Protein AF-A0A2H9LEF6-F1 (afdb_monomer_lite)

Sequence (147 aa):
MFQTKRSLQDKRKNRNNNKQAYLYLNLINMEIGETIHFNSRNEFREWLKKNHNKKKELWLLFYKKHLGKGILYTDAVEEALCYGWIDGILKSFGKEKHIVRFSPRRQKSIWSPHNIVRVKKMIKKKKMTKKGLVKVPKNLLGNINQK

Structure (mmCIF, N/CA/C/O backbone):
data_AF-A0A2H9LEF6-F1
#
_entry.id   AF-A0A2H9LEF6-F1
#
loop_
_atom_site.group_PDB
_atom_site.id
_atom_site.type_symbol
_atom_site.label_atom_id
_atom_site.label_alt_id
_atom_site.label_comp_id
_atom_site.label_asym_id
_atom_site.label_entity_id
_atom_site.label_seq_id
_atom_site.pdbx_PDB_ins_code
_atom_site.Cartn_x
_atom_site.Cartn_y
_atom_site.Cartn_z
_atom_site.occupancy
_atom_site.B_iso_or_equiv
_atom_site.auth_seq_id
_atom_site.auth_comp_id
_atom_site.auth_asym_id
_atom_site.auth_atom_id
_atom_site.pdbx_PDB_model_num
ATOM 1 N N . MET A 1 1 ? 26.078 8.722 -59.150 1.00 37.22 1 MET A N 1
ATOM 2 C CA . MET A 1 1 ? 26.476 9.557 -57.993 1.00 37.22 1 MET A CA 1
ATOM 3 C C . MET A 1 1 ? 25.828 8.971 -56.737 1.00 37.22 1 MET A C 1
ATOM 5 O O . MET A 1 1 ? 24.666 9.233 -56.463 1.00 37.22 1 MET A O 1
ATOM 9 N N . PHE A 1 2 ? 26.519 8.055 -56.050 1.00 37.47 2 PHE A N 1
ATOM 10 C CA . PHE A 1 2 ? 25.958 7.292 -54.928 1.00 37.47 2 PHE A CA 1
ATOM 11 C C . PHE A 1 2 ? 26.056 8.097 -53.625 1.00 37.47 2 PHE A C 1
ATOM 13 O O . PHE A 1 2 ? 27.137 8.215 -53.055 1.00 37.47 2 PHE A O 1
ATOM 20 N N . GLN A 1 3 ? 24.937 8.634 -53.127 1.00 39.47 3 GLN A N 1
ATOM 21 C CA . GLN A 1 3 ? 24.873 9.116 -51.745 1.00 39.47 3 GLN A CA 1
ATOM 22 C C . GLN A 1 3 ? 24.726 7.915 -50.798 1.00 39.47 3 GLN A C 1
ATOM 24 O O . GLN A 1 3 ? 23.828 7.081 -50.919 1.00 39.47 3 GLN A O 1
ATOM 29 N N . THR A 1 4 ? 25.680 7.795 -49.883 1.00 42.59 4 THR A N 1
ATOM 30 C CA . THR A 1 4 ? 25.931 6.648 -49.010 1.00 42.59 4 THR A CA 1
ATOM 31 C C . THR A 1 4 ? 24.878 6.499 -47.905 1.00 42.59 4 THR A C 1
ATOM 33 O O . THR A 1 4 ? 24.574 7.434 -47.165 1.00 42.59 4 THR A O 1
ATOM 36 N N . LYS A 1 5 ? 24.401 5.260 -47.700 1.00 45.97 5 LYS A N 1
ATOM 37 C CA . LYS A 1 5 ? 23.536 4.791 -46.590 1.00 45.97 5 LYS A CA 1
ATOM 38 C C . LYS A 1 5 ? 24.179 4.902 -45.183 1.00 45.97 5 LYS A C 1
ATOM 40 O O . LYS A 1 5 ? 23.803 4.166 -44.274 1.00 45.97 5 LYS A O 1
ATOM 45 N N . ARG A 1 6 ? 25.144 5.806 -44.969 1.00 43.78 6 ARG A N 1
ATOM 46 C CA . ARG A 1 6 ? 25.894 5.965 -43.706 1.00 43.78 6 ARG A CA 1
ATOM 47 C C . ARG A 1 6 ? 25.255 6.955 -42.716 1.00 43.78 6 ARG A C 1
ATOM 49 O O . ARG A 1 6 ? 25.590 6.925 -41.543 1.00 43.78 6 ARG A O 1
ATOM 56 N N . SER A 1 7 ? 24.275 7.769 -43.124 1.00 49.25 7 SER A N 1
ATOM 57 C CA . SER A 1 7 ? 23.766 8.892 -42.302 1.00 49.25 7 SER A CA 1
ATOM 58 C C . SER A 1 7 ? 22.575 8.585 -41.370 1.00 49.25 7 SER A C 1
ATOM 60 O O . SER A 1 7 ? 22.147 9.454 -40.605 1.00 49.25 7 SER A O 1
ATOM 62 N N . LEU A 1 8 ? 22.022 7.363 -41.391 1.00 39.38 8 LEU A N 1
ATOM 63 C CA . LEU A 1 8 ? 20.869 6.975 -40.554 1.00 39.38 8 LEU A CA 1
ATOM 64 C C . LEU A 1 8 ? 21.257 6.285 -39.235 1.00 39.38 8 LEU A C 1
ATOM 66 O O . LEU A 1 8 ? 20.481 6.333 -38.277 1.00 39.38 8 LEU A O 1
ATOM 70 N N . GLN A 1 9 ? 22.438 5.665 -39.152 1.00 41.22 9 GLN A N 1
ATOM 71 C CA . GLN A 1 9 ? 22.921 5.030 -37.917 1.00 41.22 9 GLN A CA 1
ATOM 72 C C . GLN A 1 9 ? 23.454 6.070 -36.913 1.00 41.22 9 GLN A C 1
ATOM 74 O O . GLN A 1 9 ? 23.134 5.980 -35.724 1.00 41.22 9 GLN A O 1
ATOM 79 N N . ASP A 1 10 ? 24.115 7.131 -37.385 1.00 39.75 10 ASP A N 1
ATOM 80 C CA . ASP A 1 10 ? 24.635 8.209 -36.526 1.00 39.75 10 ASP A CA 1
ATOM 81 C C . ASP A 1 10 ? 23.529 9.090 -35.922 1.00 39.75 10 ASP A C 1
ATOM 83 O O . ASP A 1 10 ? 23.568 9.440 -34.739 1.00 39.75 10 ASP A O 1
ATOM 87 N N . LYS A 1 11 ? 22.446 9.350 -36.669 1.00 34.78 11 LYS A N 1
ATOM 88 C CA . LYS A 1 11 ? 21.262 10.068 -36.151 1.00 34.78 11 LYS A CA 1
ATOM 89 C C . LYS A 1 11 ? 20.488 9.271 -35.086 1.00 34.78 11 LYS A C 1
ATOM 91 O O . LYS A 1 11 ? 19.811 9.866 -34.244 1.00 34.78 11 LYS A O 1
ATOM 96 N N . ARG A 1 12 ? 20.574 7.932 -35.093 1.00 38.00 12 ARG A N 1
ATOM 97 C CA . ARG A 1 12 ? 19.935 7.054 -34.089 1.00 38.00 12 ARG A CA 1
ATOM 98 C C . ARG A 1 12 ? 20.720 7.003 -32.775 1.00 38.00 12 ARG A C 1
ATOM 100 O O . ARG A 1 12 ? 20.091 7.027 -31.719 1.00 38.00 12 ARG A O 1
ATOM 107 N N . LYS A 1 13 ? 22.059 7.005 -32.825 1.00 34.59 13 LYS A N 1
ATOM 108 C CA . LYS A 1 13 ? 22.913 7.091 -31.623 1.00 34.59 13 LYS A CA 1
ATOM 109 C C . LYS A 1 13 ? 22.742 8.430 -30.895 1.00 34.59 13 LYS A C 1
ATOM 111 O O . LYS A 1 13 ? 22.543 8.437 -29.683 1.00 34.59 13 LYS A O 1
ATOM 116 N N . ASN A 1 14 ? 22.682 9.542 -31.631 1.00 36.56 14 ASN A N 1
ATOM 117 C CA . ASN A 1 14 ? 22.580 10.877 -31.028 1.00 36.56 14 ASN A CA 1
ATOM 118 C C . ASN A 1 14 ? 21.204 11.153 -30.365 1.00 36.56 14 ASN A C 1
ATOM 120 O O . ASN A 1 14 ? 21.112 11.789 -29.316 1.00 36.56 14 ASN A O 1
ATOM 124 N N . ARG A 1 15 ? 20.110 10.580 -30.901 1.00 36.12 15 ARG A N 1
ATOM 125 C CA . ARG A 1 15 ? 18.765 10.645 -30.280 1.00 36.12 15 ARG A CA 1
ATOM 126 C C . ARG A 1 15 ? 18.650 9.867 -28.964 1.00 36.12 15 ARG A C 1
ATOM 128 O O . ARG A 1 15 ? 17.830 10.236 -28.122 1.00 36.12 15 ARG A O 1
ATOM 135 N N . ASN A 1 16 ? 19.420 8.793 -28.788 1.00 44.88 16 ASN A N 1
A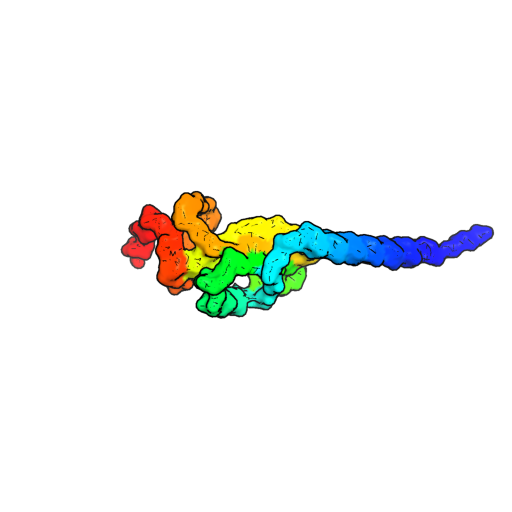TOM 136 C CA . ASN A 1 16 ? 19.393 8.002 -27.555 1.00 44.88 16 ASN A CA 1
ATOM 137 C C . ASN A 1 16 ? 20.140 8.703 -26.414 1.00 44.88 16 ASN A C 1
ATOM 139 O O . ASN A 1 16 ? 19.617 8.730 -25.301 1.00 44.88 16 ASN A O 1
ATOM 143 N N . ASN A 1 17 ? 21.264 9.366 -26.707 1.00 43.94 17 ASN A N 1
ATOM 144 C CA . ASN A 1 17 ? 22.022 10.136 -25.716 1.00 43.94 17 ASN A CA 1
ATOM 145 C C . ASN A 1 17 ? 21.203 11.307 -25.151 1.00 43.94 17 ASN A C 1
ATOM 147 O O . ASN A 1 17 ? 21.113 11.463 -23.935 1.00 43.94 17 ASN A O 1
ATOM 151 N N . ASN A 1 18 ? 20.483 12.043 -26.007 1.00 49.03 18 ASN A N 1
ATOM 152 C CA . ASN A 1 18 ? 19.617 13.140 -25.555 1.00 49.03 18 ASN A CA 1
ATOM 153 C C . ASN A 1 18 ? 18.400 12.657 -24.756 1.00 49.03 18 ASN A C 1
ATOM 155 O O . ASN A 1 18 ? 17.978 13.331 -23.822 1.00 49.03 18 ASN A O 1
ATOM 159 N N . LYS A 1 19 ? 17.846 11.474 -25.063 1.00 53.34 19 LYS A N 1
ATOM 160 C CA . LYS A 1 19 ? 16.760 10.874 -24.264 1.00 53.34 19 LYS A CA 1
ATOM 161 C C . LYS A 1 19 ? 17.233 10.425 -22.889 1.00 53.34 19 LYS A C 1
ATOM 163 O O . LYS A 1 19 ? 16.472 10.540 -21.935 1.00 53.34 19 LYS A O 1
ATOM 168 N N . GLN A 1 20 ? 18.449 9.897 -22.800 1.00 50.66 20 GLN A N 1
ATOM 169 C CA . GLN A 1 20 ? 19.032 9.435 -21.546 1.00 50.66 20 GLN A CA 1
ATOM 170 C C . GLN A 1 20 ? 19.416 10.616 -20.651 1.00 50.66 20 GLN A C 1
ATOM 172 O O . GLN A 1 20 ? 19.099 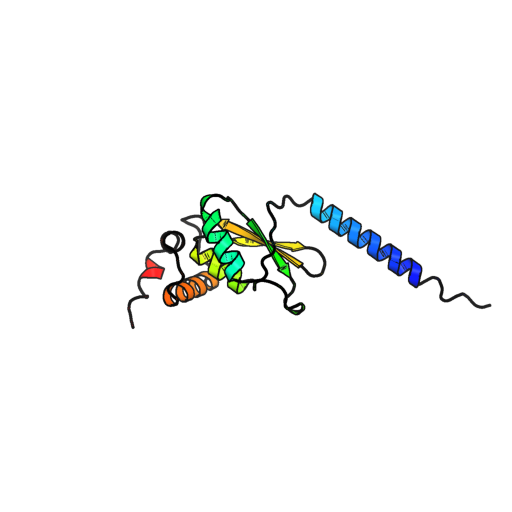10.588 -19.466 1.00 50.66 20 GLN A O 1
ATOM 177 N N . ALA A 1 21 ? 19.955 11.690 -21.235 1.00 46.09 21 ALA A N 1
ATOM 178 C CA . ALA A 1 21 ? 20.194 12.960 -20.554 1.00 46.09 21 ALA A CA 1
ATOM 179 C C . ALA A 1 21 ? 18.889 13.630 -20.084 1.00 46.09 21 ALA A C 1
ATOM 181 O O . ALA A 1 21 ? 18.811 14.048 -18.937 1.00 46.09 21 ALA A O 1
ATOM 182 N N . TYR A 1 22 ? 17.826 13.651 -20.903 1.00 51.25 22 TYR A N 1
ATOM 183 C CA . TYR A 1 22 ? 16.502 14.137 -20.472 1.00 51.25 22 TYR A CA 1
ATOM 184 C C . TYR A 1 22 ? 15.875 13.267 -19.378 1.00 51.25 22 TYR A C 1
ATOM 186 O O . TYR A 1 22 ? 15.201 13.783 -18.489 1.00 51.25 22 TYR A O 1
ATOM 194 N N . LEU A 1 23 ? 16.074 11.945 -19.432 1.00 57.12 23 LEU A N 1
ATOM 195 C CA . LEU A 1 23 ? 15.675 11.048 -18.348 1.00 57.12 23 LEU A CA 1
ATOM 196 C C . LEU A 1 23 ? 16.409 11.435 -17.067 1.00 57.12 23 LEU A C 1
ATOM 198 O O . LEU A 1 23 ? 15.763 11.612 -16.049 1.00 57.12 23 LEU A O 1
ATOM 202 N N . TYR A 1 24 ? 17.730 11.604 -17.140 1.00 53.91 24 TYR A N 1
ATOM 203 C CA . TYR A 1 24 ? 18.585 11.961 -16.011 1.00 53.91 24 TYR A CA 1
ATOM 204 C C . TYR A 1 24 ? 18.244 13.341 -15.430 1.00 53.91 24 TYR A C 1
ATOM 206 O O . TYR A 1 24 ? 18.063 13.466 -14.228 1.00 53.91 24 TYR A O 1
ATOM 214 N N . LEU A 1 25 ? 18.019 14.354 -16.266 1.00 50.38 25 LEU A N 1
ATOM 215 C CA . LEU A 1 25 ? 17.589 15.692 -15.839 1.00 50.38 25 LEU A CA 1
ATOM 216 C C . LEU A 1 25 ? 16.191 15.686 -15.199 1.00 50.38 25 LEU A C 1
ATOM 218 O O . LEU A 1 25 ? 15.988 16.319 -14.167 1.00 50.38 25 LEU A O 1
ATOM 222 N N . ASN A 1 26 ? 15.245 14.905 -15.732 1.00 55.16 26 ASN A N 1
ATOM 223 C CA . ASN A 1 26 ? 13.953 14.689 -15.071 1.00 55.16 26 ASN A CA 1
ATOM 224 C C . ASN A 1 26 ? 14.093 13.923 -13.744 1.00 55.16 26 ASN A C 1
ATOM 226 O O . ASN A 1 26 ? 13.292 14.139 -12.841 1.00 55.16 26 ASN A O 1
ATOM 230 N N . LEU A 1 27 ? 15.086 13.037 -13.610 1.00 55.22 27 LEU A N 1
ATOM 231 C CA . LEU A 1 27 ? 15.380 12.341 -12.353 1.00 55.22 27 LEU A CA 1
ATOM 232 C C . LEU A 1 27 ? 15.910 13.298 -11.278 1.00 55.22 27 LEU A C 1
ATOM 234 O O . LEU A 1 27 ? 15.560 13.121 -10.117 1.00 55.22 27 LEU A O 1
ATOM 238 N N . ILE A 1 28 ? 16.693 14.313 -11.659 1.00 54.03 28 ILE A N 1
ATOM 239 C CA . ILE A 1 28 ? 17.245 15.318 -10.735 1.00 54.03 28 ILE A CA 1
ATOM 240 C C . ILE A 1 28 ? 16.174 16.347 -10.318 1.00 54.03 28 ILE A C 1
ATOM 242 O O . ILE A 1 28 ? 16.156 16.779 -9.172 1.00 54.03 28 ILE A O 1
ATOM 246 N N . ASN A 1 29 ? 15.237 16.693 -11.211 1.00 52.12 29 ASN A N 1
ATOM 247 C CA . ASN A 1 29 ? 14.184 17.688 -10.944 1.00 52.12 29 ASN A CA 1
ATOM 248 C C . ASN A 1 29 ? 12.960 17.157 -10.183 1.00 52.12 29 ASN A C 1
ATOM 250 O O . ASN A 1 29 ? 12.045 17.921 -9.870 1.00 52.12 29 ASN A O 1
ATOM 254 N N . MET A 1 30 ? 12.886 15.858 -9.902 1.00 57.81 30 MET A N 1
ATOM 255 C CA . MET A 1 30 ? 11.816 15.319 -9.077 1.00 57.81 30 MET A CA 1
ATOM 256 C C . MET A 1 30 ? 12.345 15.107 -7.660 1.00 57.81 30 MET A C 1
ATOM 258 O O . MET A 1 30 ? 13.148 14.208 -7.440 1.00 57.81 30 MET A O 1
ATOM 262 N N . GLU A 1 31 ? 11.825 15.863 -6.689 1.00 64.69 31 GLU A N 1
ATOM 263 C CA . GLU A 1 31 ? 11.950 15.522 -5.267 1.00 64.69 31 GLU A CA 1
ATOM 264 C C . GLU A 1 31 ? 11.233 14.184 -5.022 1.00 64.69 31 GLU A C 1
ATOM 266 O O . GLU A 1 31 ? 10.028 14.108 -4.760 1.00 64.69 31 GLU A O 1
ATOM 271 N N . ILE A 1 32 ? 11.949 13.091 -5.255 1.00 71.81 32 ILE A N 1
ATOM 272 C CA . ILE A 1 32 ? 11.515 11.724 -5.003 1.00 71.81 32 ILE A CA 1
ATOM 273 C C . ILE A 1 32 ? 12.338 11.267 -3.812 1.00 71.81 32 ILE A C 1
ATOM 275 O O . ILE A 1 32 ? 13.566 11.301 -3.850 1.00 71.81 32 ILE A O 1
ATOM 279 N N . GLY A 1 33 ? 11.652 10.864 -2.744 1.00 73.06 33 GLY A N 1
ATOM 280 C CA . GLY A 1 33 ? 12.296 10.261 -1.586 1.00 73.06 33 GLY A CA 1
ATOM 281 C C . GLY A 1 33 ? 12.899 8.888 -1.905 1.00 73.06 33 GLY A C 1
ATOM 282 O O . GLY A 1 33 ? 13.094 8.495 -3.055 1.00 73.06 33 GLY A O 1
ATOM 283 N N . GLU A 1 34 ? 13.157 8.108 -0.859 1.00 86.38 34 GLU A N 1
ATOM 284 C CA . GLU A 1 34 ? 13.660 6.736 -0.978 1.00 86.38 34 GLU A CA 1
ATOM 285 C C . GLU A 1 34 ? 12.833 5.923 -1.995 1.00 86.38 34 GLU A C 1
ATOM 287 O O . GLU A 1 34 ? 11.621 5.750 -1.828 1.00 86.38 34 GLU A O 1
ATOM 292 N N . THR A 1 35 ? 13.491 5.455 -3.063 1.00 91.06 35 THR A N 1
ATOM 293 C CA . THR A 1 35 ? 12.870 4.678 -4.144 1.00 91.06 35 THR A CA 1
ATOM 294 C C . THR A 1 35 ? 13.379 3.248 -4.118 1.00 91.06 35 THR A C 1
ATOM 296 O O . THR A 1 35 ? 14.580 3.018 -4.237 1.00 91.06 35 THR A O 1
ATOM 299 N N . ILE A 1 36 ? 12.472 2.279 -3.997 1.00 92.62 36 ILE A N 1
ATOM 300 C CA . ILE A 1 36 ? 12.814 0.856 -3.899 1.00 92.62 36 ILE A CA 1
ATOM 301 C C . ILE A 1 36 ? 12.022 0.053 -4.929 1.00 92.62 36 ILE A C 1
ATOM 303 O O . ILE A 1 36 ? 10.840 0.297 -5.179 1.00 92.62 36 ILE A O 1
ATOM 307 N N . HIS A 1 37 ? 12.682 -0.937 -5.518 1.00 93.25 37 HIS A N 1
ATOM 308 C CA . HIS A 1 37 ? 12.040 -1.977 -6.306 1.00 93.25 37 HIS A CA 1
ATOM 309 C C . HIS A 1 37 ? 11.895 -3.253 -5.469 1.00 93.25 37 HIS A C 1
ATOM 311 O O . HIS A 1 37 ? 12.848 -3.656 -4.808 1.00 93.25 37 HIS A O 1
ATOM 317 N N . PHE A 1 38 ? 10.731 -3.900 -5.538 1.00 94.56 38 PHE A N 1
ATOM 318 C CA . PHE A 1 38 ? 10.502 -5.216 -4.939 1.00 94.56 38 PHE A CA 1
ATOM 319 C C . PHE A 1 38 ? 10.166 -6.230 -6.026 1.00 94.56 38 PHE A C 1
ATOM 321 O O . PHE A 1 38 ? 9.328 -5.966 -6.896 1.00 94.56 38 PHE A O 1
ATOM 328 N N . ASN A 1 39 ? 10.770 -7.411 -5.933 1.00 93.31 39 ASN A N 1
ATOM 329 C CA . ASN A 1 39 ? 10.536 -8.506 -6.865 1.00 93.31 39 ASN A CA 1
ATOM 330 C C . ASN A 1 39 ? 9.226 -9.239 -6.566 1.00 93.31 39 ASN A C 1
ATOM 332 O O . ASN A 1 39 ? 8.650 -9.853 -7.460 1.00 93.31 39 ASN A O 1
ATOM 336 N N . SER A 1 40 ? 8.731 -9.172 -5.324 1.00 95.25 40 SER A N 1
ATOM 337 C CA . SER A 1 40 ? 7.543 -9.916 -4.907 1.00 95.25 40 SER A CA 1
ATOM 338 C C . SER A 1 40 ? 6.675 -9.185 -3.881 1.00 95.25 40 SER A C 1
ATOM 340 O O . SER A 1 40 ? 7.105 -8.261 -3.187 1.00 95.25 40 SER A O 1
ATOM 342 N N . ARG A 1 41 ? 5.431 -9.665 -3.741 1.00 97.06 41 ARG A N 1
ATOM 343 C CA . ARG A 1 41 ? 4.505 -9.255 -2.675 1.00 97.06 41 ARG A CA 1
ATOM 344 C C . ARG A 1 41 ? 5.111 -9.447 -1.279 1.00 97.06 41 ARG A C 1
ATOM 346 O O . ARG A 1 41 ? 4.925 -8.594 -0.415 1.00 97.06 41 ARG A O 1
ATOM 353 N N . ASN A 1 42 ? 5.822 -10.554 -1.059 1.00 97.62 42 ASN A N 1
ATOM 354 C CA . ASN A 1 42 ? 6.372 -10.900 0.252 1.00 97.62 42 ASN A CA 1
ATOM 355 C C . ASN A 1 42 ? 7.516 -9.966 0.653 1.00 97.62 42 ASN A C 1
ATOM 357 O O . ASN A 1 42 ? 7.545 -9.511 1.793 1.00 97.62 42 ASN A O 1
ATOM 361 N N . GLU A 1 43 ? 8.403 -9.618 -0.281 1.00 98.12 43 GLU A N 1
ATOM 362 C CA . GLU A 1 43 ? 9.483 -8.658 -0.015 1.00 98.12 43 GLU A CA 1
ATOM 363 C C . GLU A 1 43 ? 8.930 -7.299 0.427 1.00 98.12 43 GLU A C 1
ATOM 365 O O . GLU A 1 43 ? 9.376 -6.737 1.430 1.00 98.12 43 GLU A O 1
ATOM 370 N N . PHE A 1 44 ? 7.902 -6.796 -0.264 1.00 98.31 44 PHE A N 1
ATOM 371 C CA . PHE A 1 44 ? 7.279 -5.536 0.126 1.00 98.31 44 PHE A CA 1
ATOM 372 C C . PHE A 1 44 ? 6.571 -5.633 1.485 1.00 98.31 44 PHE A C 1
ATOM 374 O O . PHE A 1 44 ? 6.665 -4.716 2.305 1.00 98.31 44 PHE A O 1
ATOM 381 N N . ARG A 1 45 ? 5.904 -6.759 1.771 1.00 98.50 45 ARG A N 1
ATOM 382 C CA . ARG A 1 45 ? 5.280 -7.000 3.078 1.00 98.50 45 ARG A CA 1
ATOM 383 C C . ARG A 1 45 ? 6.310 -6.987 4.212 1.00 98.50 45 ARG A C 1
ATOM 385 O O . ARG A 1 45 ? 6.060 -6.366 5.245 1.00 98.50 45 ARG A O 1
ATOM 392 N N . GLU A 1 46 ? 7.468 -7.614 4.024 1.00 98.56 46 GLU A N 1
ATOM 393 C CA . GLU A 1 46 ? 8.550 -7.596 5.016 1.00 98.56 46 GLU A CA 1
ATOM 394 C C . GLU A 1 46 ? 9.146 -6.196 5.194 1.00 98.56 46 GLU A C 1
ATOM 396 O O . GLU A 1 46 ? 9.436 -5.784 6.323 1.00 98.56 46 GLU A O 1
ATOM 401 N N . TRP A 1 47 ? 9.250 -5.413 4.116 1.00 98.38 47 TRP A N 1
ATOM 402 C CA . TRP A 1 47 ? 9.625 -4.006 4.229 1.00 98.38 47 TRP A CA 1
ATOM 403 C C . TRP A 1 47 ? 8.610 -3.222 5.069 1.00 98.38 47 TRP A C 1
ATOM 405 O O . TRP A 1 47 ? 9.004 -2.532 6.012 1.00 98.38 47 TRP A O 1
ATOM 415 N N . LEU A 1 48 ? 7.307 -3.368 4.801 1.00 98.50 48 LEU A N 1
ATOM 416 C CA . LEU A 1 48 ? 6.248 -2.709 5.574 1.00 98.50 48 LEU A CA 1
ATOM 417 C C . LEU A 1 48 ? 6.297 -3.125 7.046 1.00 98.50 48 LEU A C 1
ATOM 419 O O . LEU A 1 48 ? 6.262 -2.271 7.931 1.00 98.50 48 LEU A O 1
ATOM 423 N N . LYS A 1 49 ? 6.464 -4.418 7.334 1.00 98.38 49 LYS A N 1
ATOM 424 C CA . LYS A 1 49 ? 6.603 -4.934 8.703 1.00 98.38 49 LYS A CA 1
ATOM 425 C C . LYS A 1 49 ? 7.686 -4.197 9.490 1.00 98.38 49 LYS A C 1
ATOM 427 O O . LYS A 1 49 ? 7.435 -3.811 10.629 1.00 98.38 49 LYS A O 1
ATOM 432 N N . LYS A 1 50 ? 8.841 -3.942 8.870 1.00 98.19 50 LYS A N 1
ATOM 433 C CA . LYS A 1 50 ? 9.990 -3.273 9.501 1.00 98.19 50 LYS A CA 1
ATOM 434 C C . LYS A 1 50 ? 9.868 -1.744 9.562 1.00 98.19 50 LYS A C 1
ATOM 436 O O . LYS A 1 50 ? 10.436 -1.140 10.474 1.00 98.19 50 LYS A O 1
ATOM 441 N N . ASN A 1 51 ? 9.155 -1.128 8.612 1.00 98.00 51 ASN A N 1
ATOM 442 C CA . ASN A 1 51 ? 9.264 0.312 8.338 1.00 98.00 51 ASN A CA 1
ATOM 443 C C . ASN A 1 51 ? 7.962 1.120 8.445 1.00 98.00 51 ASN A C 1
ATOM 445 O O . ASN A 1 51 ? 8.035 2.347 8.516 1.00 98.00 51 ASN A O 1
ATOM 449 N N . HIS A 1 52 ? 6.783 0.487 8.486 1.00 97.19 52 HIS A N 1
ATOM 450 C CA . HIS A 1 52 ? 5.484 1.179 8.388 1.00 97.19 52 HIS A CA 1
ATOM 451 C C . HIS A 1 52 ? 5.245 2.267 9.454 1.00 97.19 52 HIS A C 1
ATOM 453 O O . HIS A 1 52 ? 4.407 3.145 9.253 1.00 97.19 52 HIS A O 1
ATOM 459 N N . ASN A 1 53 ? 5.932 2.200 10.595 1.00 96.19 53 ASN A N 1
ATOM 460 C CA . ASN A 1 53 ? 5.868 3.178 11.684 1.00 96.19 53 ASN A CA 1
ATOM 461 C C . ASN A 1 53 ? 7.119 4.069 11.796 1.00 96.19 53 ASN A C 1
ATOM 463 O O . ASN A 1 53 ? 7.144 4.949 12.649 1.00 96.19 53 ASN A O 1
ATOM 467 N N . LYS A 1 54 ? 8.147 3.836 10.972 1.00 96.69 54 LYS A N 1
ATOM 468 C CA . LYS A 1 54 ? 9.428 4.566 10.992 1.00 96.69 54 LYS A CA 1
ATOM 469 C C . LYS A 1 54 ? 9.572 5.527 9.815 1.00 96.69 54 LYS A C 1
ATOM 471 O O . LYS A 1 54 ? 10.242 6.547 9.927 1.00 96.69 54 LYS A O 1
ATOM 476 N N . LYS A 1 55 ? 8.966 5.194 8.674 1.00 96.50 55 LYS A N 1
ATOM 477 C CA . LYS A 1 55 ? 9.082 5.952 7.425 1.00 96.50 55 LYS A CA 1
ATOM 478 C C . LYS A 1 55 ? 7.827 6.792 7.189 1.00 96.50 55 LYS A C 1
ATOM 480 O O . LYS A 1 55 ? 6.712 6.347 7.455 1.00 96.50 55 LYS A O 1
ATOM 485 N N . LYS A 1 56 ? 8.017 8.012 6.680 1.00 95.31 56 LYS A N 1
ATOM 486 C CA . LYS A 1 56 ? 6.921 8.934 6.325 1.00 95.31 56 LYS A CA 1
ATOM 487 C C . LYS A 1 56 ? 6.339 8.633 4.944 1.00 95.31 56 LYS A C 1
ATOM 489 O O . LYS A 1 56 ? 5.168 8.902 4.696 1.00 95.31 56 LYS A O 1
ATOM 494 N N . GLU A 1 57 ? 7.147 8.052 4.070 1.00 95.81 57 GLU A N 1
ATOM 495 C CA . GLU A 1 57 ? 6.762 7.611 2.739 1.00 95.81 57 GLU A CA 1
ATOM 496 C C . GLU A 1 57 ? 7.779 6.613 2.188 1.00 95.81 57 GLU A C 1
ATOM 498 O O . GLU A 1 57 ? 8.832 6.386 2.788 1.00 95.81 57 GLU A O 1
ATOM 503 N N . LEU A 1 58 ? 7.435 6.025 1.050 1.00 96.44 58 LEU A N 1
ATOM 504 C CA . LEU A 1 58 ? 8.304 5.222 0.211 1.00 96.44 58 LEU A CA 1
ATOM 505 C C . LEU A 1 58 ? 7.837 5.355 -1.239 1.00 96.44 58 LEU A C 1
ATOM 507 O O . LEU A 1 58 ? 6.638 5.295 -1.506 1.00 96.44 58 LEU A O 1
ATOM 511 N N . TRP A 1 59 ? 8.761 5.472 -2.183 1.00 95.50 59 TRP A N 1
ATOM 512 C CA . TRP A 1 59 ? 8.450 5.389 -3.606 1.00 95.50 59 TRP A CA 1
ATOM 513 C C . TRP A 1 59 ? 8.735 3.973 -4.111 1.00 95.50 59 TRP A C 1
ATOM 515 O O . TRP A 1 59 ? 9.854 3.478 -4.021 1.00 95.50 59 TRP A O 1
ATOM 525 N N . LEU A 1 60 ? 7.715 3.289 -4.628 1.00 95.25 60 LEU A N 1
ATOM 526 C CA . LEU A 1 60 ? 7.875 1.960 -5.222 1.00 95.25 60 LEU A CA 1
ATOM 527 C C . LEU A 1 60 ? 8.074 2.083 -6.721 1.00 95.25 60 LEU A C 1
ATOM 529 O O . LEU A 1 60 ? 7.247 2.693 -7.397 1.00 95.25 60 LEU A O 1
ATOM 533 N N . LEU A 1 61 ? 9.119 1.442 -7.238 1.00 93.88 61 LEU A N 1
ATOM 534 C CA . LEU A 1 61 ? 9.368 1.312 -8.667 1.00 93.88 61 LEU A CA 1
ATOM 535 C C . LEU A 1 61 ? 8.691 0.062 -9.229 1.00 93.88 61 LEU A C 1
ATOM 537 O O . LEU A 1 61 ? 8.991 -1.068 -8.833 1.00 93.88 61 LEU A O 1
ATOM 541 N N . PHE A 1 62 ? 7.842 0.282 -10.226 1.00 92.12 62 PHE A N 1
ATOM 542 C CA . PHE A 1 62 ? 7.127 -0.742 -10.972 1.00 92.12 62 PHE A CA 1
ATOM 543 C C . PHE A 1 62 ? 7.599 -0.779 -12.421 1.00 92.12 62 PHE A C 1
ATOM 545 O O . PHE A 1 62 ? 7.718 0.254 -13.086 1.00 92.12 62 PHE A O 1
ATOM 552 N N . TYR A 1 63 ? 7.794 -1.986 -12.941 1.00 88.88 63 TYR A N 1
ATOM 553 C CA . TYR A 1 63 ? 7.941 -2.204 -14.374 1.00 88.88 63 TYR A CA 1
ATOM 554 C C . TYR A 1 63 ? 6.566 -2.199 -15.051 1.00 88.88 63 TYR A C 1
ATOM 556 O O . TYR A 1 63 ? 5.540 -2.516 -14.443 1.00 88.88 63 TYR A O 1
ATOM 564 N N . LYS A 1 64 ? 6.519 -1.833 -16.335 1.00 81.31 64 LYS A N 1
ATOM 565 C CA . LYS A 1 64 ? 5.312 -2.007 -17.149 1.00 81.31 64 LYS A CA 1
ATOM 566 C C . LYS A 1 64 ? 4.933 -3.490 -17.207 1.00 81.31 64 LYS A C 1
ATOM 568 O O . LYS A 1 64 ? 5.795 -4.352 -17.342 1.00 81.31 64 LYS A O 1
ATOM 573 N N . LYS A 1 65 ? 3.625 -3.770 -17.165 1.00 78.81 65 LYS A N 1
ATOM 574 C CA . LYS A 1 65 ? 3.064 -5.131 -17.051 1.00 78.81 65 LYS A CA 1
ATOM 575 C C . LYS A 1 65 ? 3.628 -6.134 -18.067 1.00 78.81 65 LYS A C 1
ATOM 577 O O . LYS A 1 65 ? 3.885 -7.269 -17.694 1.00 78.81 65 LYS A O 1
ATOM 582 N N . HIS A 1 66 ? 3.858 -5.713 -19.314 1.00 79.38 66 HIS A N 1
ATOM 583 C CA . HIS A 1 66 ? 4.361 -6.588 -20.384 1.00 79.38 66 HIS A CA 1
ATOM 584 C C . HIS A 1 66 ? 5.781 -7.121 -20.139 1.00 79.38 66 HIS A C 1
ATOM 586 O O . HIS A 1 66 ? 6.188 -8.068 -20.797 1.00 79.38 66 HIS A O 1
ATOM 592 N N . LEU A 1 67 ? 6.536 -6.533 -19.206 1.00 80.38 67 LEU A N 1
ATOM 593 C CA . LEU A 1 67 ? 7.878 -7.000 -18.864 1.00 80.38 67 LEU A CA 1
ATOM 594 C C . LEU A 1 67 ? 7.870 -8.150 -17.851 1.00 80.38 67 LEU A C 1
ATOM 596 O O . LEU A 1 67 ? 8.920 -8.745 -17.639 1.00 80.38 67 LEU A O 1
ATOM 600 N N . GLY A 1 68 ? 6.732 -8.440 -17.204 1.00 78.62 68 GLY A N 1
ATOM 601 C CA . GLY A 1 68 ? 6.597 -9.566 -16.270 1.00 78.62 68 GLY A CA 1
ATOM 602 C C . GLY A 1 68 ? 7.502 -9.497 -15.034 1.00 78.62 68 GLY A C 1
ATOM 603 O O . GLY A 1 68 ? 7.786 -10.524 -14.429 1.00 78.62 68 GLY A O 1
ATOM 604 N N . LYS A 1 69 ? 7.988 -8.304 -14.668 1.00 84.38 69 LYS A N 1
ATOM 605 C CA . LYS A 1 69 ? 8.967 -8.100 -13.589 1.00 84.38 69 LYS A CA 1
ATOM 606 C C . LYS A 1 69 ? 8.355 -7.380 -12.394 1.00 84.38 69 LYS A C 1
ATOM 608 O O . LYS A 1 69 ? 7.686 -6.358 -12.559 1.00 84.38 69 LYS A O 1
ATOM 613 N N . GLY A 1 70 ? 8.704 -7.844 -11.197 1.00 90.12 70 GLY A N 1
ATOM 614 C CA . GLY A 1 70 ? 8.413 -7.155 -9.947 1.00 90.12 70 GLY A CA 1
ATOM 615 C C . GLY A 1 70 ? 7.050 -7.441 -9.336 1.00 90.12 70 GLY A C 1
ATOM 616 O O . GLY A 1 70 ? 6.208 -8.150 -9.885 1.00 90.12 70 GLY A O 1
ATOM 617 N N . ILE A 1 71 ? 6.827 -6.813 -8.185 1.00 94.19 71 ILE A N 1
ATOM 618 C CA . ILE A 1 71 ? 5.528 -6.794 -7.520 1.00 94.19 71 ILE A CA 1
ATOM 619 C C . ILE A 1 71 ? 4.449 -6.161 -8.415 1.00 94.19 71 ILE A C 1
ATOM 621 O O . ILE A 1 71 ? 4.640 -5.107 -9.026 1.00 94.19 71 ILE A O 1
ATOM 625 N N . LEU A 1 72 ? 3.266 -6.779 -8.449 1.00 94.25 72 LEU A N 1
ATOM 626 C CA . LEU A 1 72 ? 2.094 -6.191 -9.092 1.00 94.25 72 LEU A CA 1
ATOM 627 C C . LEU A 1 72 ? 1.597 -4.981 -8.295 1.00 94.25 72 LEU A C 1
ATOM 629 O O . LEU A 1 72 ? 1.467 -5.041 -7.074 1.00 94.25 72 LEU A O 1
ATOM 633 N N . TYR A 1 73 ? 1.208 -3.908 -8.983 1.00 94.69 73 TYR A N 1
ATOM 634 C CA . TYR A 1 73 ? 0.635 -2.722 -8.332 1.00 94.69 73 TYR A CA 1
ATOM 635 C C . TYR A 1 73 ? -0.550 -3.067 -7.412 1.00 94.69 73 TYR A C 1
ATOM 637 O O . TYR A 1 73 ? -0.636 -2.573 -6.292 1.00 94.69 73 TYR A O 1
ATOM 645 N N . THR A 1 74 ? -1.430 -3.980 -7.833 1.00 95.75 74 THR A N 1
ATOM 646 C CA . THR A 1 74 ? -2.555 -4.447 -7.007 1.00 95.75 74 THR A CA 1
ATOM 647 C C . THR A 1 74 ? -2.098 -5.105 -5.711 1.00 95.75 74 THR A C 1
ATOM 649 O O . THR A 1 74 ? -2.709 -4.883 -4.668 1.00 95.75 74 THR A O 1
ATOM 652 N N . ASP A 1 75 ? -1.019 -5.882 -5.769 1.00 97.12 75 ASP A N 1
ATOM 653 C CA . ASP A 1 75 ? -0.454 -6.566 -4.612 1.00 97.12 75 ASP A CA 1
ATOM 654 C C . ASP A 1 75 ? 0.185 -5.561 -3.658 1.00 97.12 75 ASP A C 1
ATOM 656 O O . ASP A 1 75 ? -0.018 -5.661 -2.451 1.00 97.12 75 ASP A O 1
ATOM 660 N N . ALA A 1 76 ? 0.875 -4.555 -4.200 1.00 98.00 76 ALA A N 1
ATOM 661 C CA . ALA A 1 76 ? 1.431 -3.462 -3.415 1.00 98.00 76 ALA A CA 1
ATOM 662 C C . ALA A 1 76 ? 0.335 -2.675 -2.679 1.00 98.00 76 ALA A C 1
ATOM 664 O O . ALA A 1 76 ? 0.431 -2.468 -1.473 1.00 98.00 76 ALA A O 1
ATOM 665 N N . VAL A 1 77 ? -0.751 -2.289 -3.356 1.00 98.25 77 VAL A N 1
ATOM 666 C CA . VAL A 1 77 ? -1.858 -1.566 -2.703 1.00 98.25 77 VAL A CA 1
ATOM 667 C C . VAL A 1 77 ? -2.513 -2.414 -1.610 1.00 98.25 77 VAL A C 1
ATOM 669 O O . VAL A 1 77 ? -2.772 -1.916 -0.518 1.00 98.25 77 VAL A O 1
ATOM 672 N N . GLU A 1 78 ? -2.758 -3.701 -1.860 1.00 98.56 78 GLU A N 1
ATOM 673 C CA . GLU A 1 78 ? -3.336 -4.602 -0.857 1.00 98.56 78 GLU A CA 1
ATOM 674 C C . GLU A 1 78 ? -2.453 -4.750 0.390 1.00 98.56 78 GLU A C 1
ATOM 676 O O . GLU A 1 78 ? -2.951 -4.635 1.514 1.00 98.56 78 GLU A O 1
ATOM 681 N N . GLU A 1 79 ? -1.149 -4.974 0.212 1.00 98.62 79 GLU A N 1
ATOM 682 C CA . GLU A 1 79 ? -0.217 -5.090 1.336 1.00 98.62 79 GLU A CA 1
ATOM 683 C C . GLU A 1 79 ? -0.053 -3.746 2.064 1.00 98.62 79 GLU A C 1
ATOM 685 O O . GLU A 1 79 ? -0.075 -3.719 3.293 1.00 98.62 79 GLU A O 1
ATOM 690 N N . ALA A 1 80 ? -0.016 -2.613 1.355 1.00 98.44 80 ALA A N 1
ATOM 691 C CA . ALA A 1 80 ? 0.007 -1.288 1.978 1.00 98.44 80 ALA A CA 1
ATOM 692 C C . ALA A 1 80 ? -1.214 -1.066 2.889 1.00 98.44 80 ALA A C 1
ATOM 694 O O . ALA A 1 80 ? -1.060 -0.685 4.055 1.00 98.44 80 ALA A O 1
ATOM 695 N N . LEU A 1 81 ? -2.421 -1.396 2.413 1.00 98.19 81 LEU A N 1
ATOM 696 C CA . LEU A 1 81 ? -3.645 -1.293 3.214 1.00 98.19 81 LEU A CA 1
ATOM 697 C C . LEU A 1 81 ? -3.576 -2.161 4.480 1.00 98.19 81 LEU A C 1
ATOM 699 O O . LEU A 1 81 ? -4.023 -1.722 5.544 1.00 98.19 81 LEU A O 1
ATOM 703 N N . CYS A 1 82 ? -2.948 -3.343 4.412 1.00 98.44 82 CYS A N 1
ATOM 704 C CA . CYS A 1 82 ? -2.766 -4.219 5.575 1.00 98.44 82 CYS A CA 1
ATOM 705 C C . CYS A 1 82 ? -1.974 -3.561 6.712 1.00 98.44 82 CYS A C 1
ATOM 707 O O . CYS A 1 82 ? -2.187 -3.916 7.873 1.00 98.44 82 CYS A O 1
ATOM 709 N N . TYR A 1 83 ? -1.107 -2.595 6.404 1.00 98.50 83 TYR A N 1
ATOM 710 C CA . TYR A 1 83 ? -0.290 -1.849 7.369 1.00 98.50 83 TYR A CA 1
ATOM 711 C C . TYR A 1 83 ? -0.790 -0.419 7.615 1.00 98.50 83 TYR A C 1
ATOM 713 O O . TYR A 1 83 ? -0.145 0.350 8.326 1.00 98.50 83 TYR A O 1
ATOM 721 N N . GLY A 1 84 ? -1.955 -0.053 7.073 1.00 97.44 84 GLY A N 1
ATOM 722 C CA . GLY A 1 84 ? -2.522 1.287 7.230 1.00 97.44 84 GLY A CA 1
ATOM 723 C C . GLY A 1 84 ? -1.840 2.339 6.354 1.00 97.44 84 GLY A C 1
ATOM 724 O O . GLY A 1 84 ? -1.874 3.525 6.679 1.00 97.44 84 GLY A O 1
ATOM 725 N N . TRP A 1 85 ? -1.210 1.904 5.266 1.00 98.25 85 TRP A N 1
ATOM 726 C CA . TRP A 1 85 ? -0.613 2.736 4.228 1.00 98.25 85 TRP A CA 1
ATOM 727 C C . TRP A 1 85 ? -1.532 2.801 3.003 1.00 98.25 85 TRP A C 1
ATOM 729 O O . TRP A 1 85 ? -2.443 1.988 2.848 1.00 98.25 85 TRP A O 1
ATOM 739 N N . ILE A 1 86 ? -1.316 3.791 2.143 1.00 97.62 86 ILE A N 1
ATOM 740 C CA . ILE A 1 86 ? -2.044 3.979 0.886 1.00 97.62 86 ILE A CA 1
ATOM 741 C C . ILE A 1 86 ? -1.080 4.441 -0.205 1.00 97.62 86 ILE A C 1
ATOM 743 O O . ILE A 1 86 ? -0.064 5.080 0.088 1.00 97.62 86 ILE A O 1
ATOM 747 N N . ASP A 1 87 ? -1.404 4.114 -1.448 1.00 96.81 87 ASP A N 1
ATOM 748 C CA . ASP A 1 87 ? -0.774 4.697 -2.620 1.00 96.81 87 ASP A CA 1
ATOM 749 C C . ASP A 1 87 ? -1.235 6.147 -2.848 1.00 96.81 87 ASP A C 1
ATOM 751 O O . ASP A 1 87 ? -2.233 6.617 -2.297 1.00 96.81 87 ASP A O 1
ATOM 755 N N . GLY A 1 88 ? -0.474 6.885 -3.645 1.00 93.69 88 GLY A N 1
ATOM 756 C CA . GLY A 1 88 ? -0.753 8.276 -3.957 1.00 93.69 88 GLY A CA 1
ATOM 757 C C . GLY A 1 88 ? -0.214 8.649 -5.325 1.00 93.69 88 GLY A C 1
ATOM 758 O O . GLY A 1 88 ? -0.684 8.165 -6.348 1.00 93.69 88 GLY A O 1
ATOM 759 N N . ILE A 1 89 ? 0.761 9.552 -5.341 1.00 92.81 89 ILE A N 1
ATOM 760 C CA . ILE A 1 89 ? 1.263 10.149 -6.577 1.00 92.81 89 ILE A CA 1
ATOM 761 C C . ILE A 1 89 ? 1.940 9.072 -7.429 1.00 92.81 89 ILE A C 1
ATOM 763 O O . ILE A 1 89 ? 2.887 8.430 -6.975 1.00 92.81 89 ILE A O 1
ATOM 767 N N . LEU A 1 90 ? 1.478 8.921 -8.669 1.00 92.62 90 LEU A N 1
ATOM 768 C CA . LEU A 1 90 ? 2.150 8.153 -9.709 1.00 92.62 90 LEU A CA 1
ATOM 769 C C . LEU A 1 90 ? 2.987 9.109 -10.560 1.00 92.62 90 LEU A C 1
ATOM 771 O O . LEU A 1 90 ? 2.484 10.129 -11.026 1.00 92.62 90 LEU A O 1
ATOM 775 N N . LYS A 1 91 ? 4.254 8.765 -10.787 1.00 88.81 91 LYS A N 1
ATOM 776 C CA . LYS A 1 91 ? 5.138 9.473 -11.719 1.00 88.81 91 LYS A CA 1
ATOM 777 C C . LYS A 1 91 ? 5.700 8.493 -12.743 1.00 88.81 91 LYS A C 1
ATOM 779 O O . LYS A 1 91 ? 6.014 7.345 -12.425 1.00 88.81 91 LYS A O 1
ATOM 784 N N . SER A 1 92 ? 5.824 8.942 -13.988 1.00 85.25 92 SER A N 1
ATOM 785 C CA . SER A 1 92 ? 6.506 8.167 -15.026 1.00 85.25 92 SER A CA 1
ATOM 786 C C . SER A 1 92 ? 8.004 8.098 -14.723 1.00 85.25 92 SER A C 1
ATOM 788 O O . SER A 1 92 ? 8.594 9.093 -14.310 1.00 85.25 92 SER A O 1
ATOM 790 N N . PHE A 1 93 ? 8.624 6.938 -14.938 1.00 81.69 93 PHE A N 1
ATOM 791 C CA . PHE A 1 93 ? 10.059 6.740 -14.745 1.00 81.69 93 PHE A CA 1
ATOM 792 C C . PHE A 1 93 ? 10.652 6.140 -16.020 1.00 81.69 93 PHE A C 1
ATOM 794 O O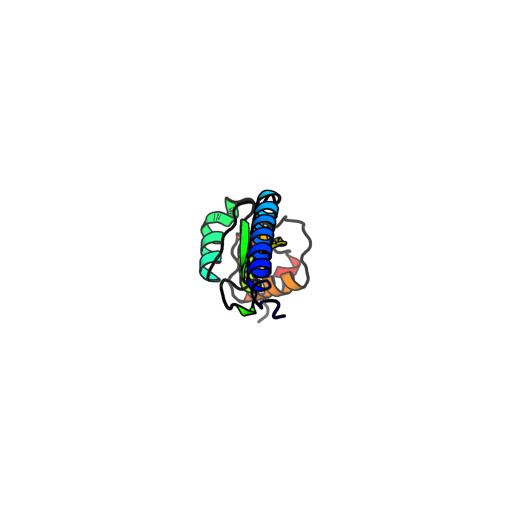 . PHE A 1 93 ? 10.755 4.928 -16.218 1.00 81.69 93 PHE A O 1
ATOM 801 N N . GLY A 1 94 ? 11.007 7.020 -16.949 1.00 78.94 94 GLY A N 1
ATOM 802 C CA . GLY A 1 94 ? 11.463 6.614 -18.270 1.00 78.94 94 GLY A CA 1
ATOM 803 C C . GLY A 1 94 ? 10.388 5.917 -19.105 1.00 78.94 94 GLY A C 1
ATOM 804 O O . GLY A 1 94 ? 9.200 6.199 -18.989 1.00 78.94 94 GLY A O 1
ATOM 805 N N . LYS A 1 95 ? 10.810 5.035 -20.019 1.00 79.75 95 LYS A N 1
ATOM 806 C CA . LYS A 1 95 ? 9.892 4.407 -20.988 1.00 79.75 95 LYS A CA 1
ATOM 807 C C . LYS A 1 95 ? 9.166 3.181 -20.449 1.00 79.75 95 LYS A C 1
ATOM 809 O O . LYS A 1 95 ? 8.076 2.869 -20.921 1.00 79.75 95 LYS A O 1
ATOM 814 N N . GLU A 1 96 ? 9.773 2.472 -19.509 1.00 84.81 96 GLU A N 1
ATOM 815 C CA . GLU A 1 96 ? 9.370 1.115 -19.119 1.00 84.81 96 GLU A CA 1
ATOM 816 C C . GLU A 1 96 ? 8.971 0.992 -17.656 1.00 84.81 96 GLU A C 1
ATOM 818 O O . GLU A 1 96 ? 8.531 -0.073 -17.224 1.00 84.81 96 GLU A O 1
ATOM 823 N N . LYS A 1 97 ? 9.116 2.071 -16.888 1.00 87.25 97 LYS A N 1
ATOM 824 C CA . LYS A 1 97 ? 8.909 2.055 -15.450 1.00 87.25 97 LYS A CA 1
ATOM 825 C C . LYS A 1 97 ? 8.015 3.218 -15.050 1.00 87.25 97 LYS A C 1
ATOM 827 O O . LYS A 1 97 ? 7.880 4.217 -15.755 1.00 87.25 97 LYS A O 1
ATOM 832 N N . HIS A 1 98 ? 7.381 3.061 -13.911 1.00 90.12 98 HIS A N 1
ATOM 833 C CA . HIS A 1 98 ? 6.695 4.129 -13.209 1.00 90.12 98 HIS A CA 1
ATOM 834 C C . HIS A 1 98 ? 6.976 3.951 -11.728 1.00 90.12 98 HIS A C 1
ATOM 836 O O . HIS A 1 98 ? 7.259 2.844 -11.267 1.00 90.12 98 HIS A O 1
ATOM 842 N N . ILE A 1 99 ? 6.921 5.047 -10.994 1.00 93.06 99 ILE A N 1
ATOM 843 C CA . ILE A 1 99 ? 7.050 5.036 -9.547 1.00 93.06 99 ILE A CA 1
ATOM 844 C C . ILE A 1 99 ? 5.734 5.486 -8.932 1.00 93.06 99 ILE A C 1
ATOM 846 O O . ILE A 1 99 ? 5.050 6.357 -9.474 1.00 93.06 99 ILE A O 1
ATOM 850 N N . VAL A 1 100 ? 5.372 4.892 -7.802 1.00 95.56 100 VAL A N 1
ATOM 851 C CA . VAL A 1 100 ? 4.186 5.288 -7.042 1.00 95.56 100 VAL A CA 1
ATOM 852 C C . VAL A 1 100 ? 4.591 5.546 -5.606 1.00 95.56 100 VAL A C 1
ATOM 854 O O . VAL A 1 100 ? 5.265 4.724 -4.986 1.00 95.56 100 VAL A O 1
ATOM 857 N N . ARG A 1 101 ? 4.167 6.688 -5.071 1.00 96.50 101 ARG A N 1
ATOM 858 C CA . ARG A 1 101 ? 4.365 7.033 -3.668 1.00 96.50 101 ARG A CA 1
ATOM 859 C C . ARG A 1 101 ? 3.395 6.247 -2.797 1.00 96.50 101 ARG A C 1
ATOM 861 O O . ARG A 1 101 ? 2.189 6.294 -3.018 1.00 96.50 101 ARG A O 1
ATOM 868 N N . PHE A 1 102 ? 3.916 5.598 -1.770 1.00 97.69 102 PHE A N 1
ATOM 869 C CA . PHE A 1 102 ? 3.170 4.970 -0.691 1.00 97.69 102 PHE A CA 1
ATOM 870 C C . PHE A 1 102 ? 3.445 5.723 0.607 1.00 97.69 102 PHE A C 1
ATOM 872 O O . PHE A 1 102 ? 4.580 6.102 0.888 1.00 97.69 102 PHE A O 1
ATOM 879 N N . SER A 1 103 ? 2.410 5.966 1.407 1.00 97.12 103 SER A N 1
ATOM 880 C CA . SER A 1 103 ? 2.553 6.682 2.682 1.00 97.12 103 SER A CA 1
ATOM 881 C C . SER A 1 103 ? 1.515 6.237 3.714 1.00 97.12 103 SER A C 1
ATOM 883 O O . SER A 1 103 ? 0.477 5.685 3.329 1.00 97.12 103 SER A O 1
ATOM 885 N N . PRO A 1 104 ? 1.748 6.475 5.020 1.00 97.50 104 PRO A N 1
ATOM 886 C CA . PRO A 1 104 ? 0.750 6.229 6.050 1.00 97.50 104 PRO A CA 1
ATOM 887 C C . PRO A 1 104 ? -0.559 6.958 5.747 1.00 97.50 104 PRO A C 1
ATOM 889 O O . PRO A 1 104 ? -0.595 8.160 5.468 1.00 97.50 104 PRO A O 1
ATOM 892 N N . ARG A 1 105 ? -1.673 6.235 5.838 1.00 96.31 105 ARG A N 1
ATOM 893 C CA . ARG A 1 105 ? -2.991 6.792 5.561 1.00 96.31 105 ARG A CA 1
ATOM 894 C C . ARG A 1 105 ? -3.418 7.749 6.679 1.00 96.31 105 ARG A C 1
ATOM 896 O O . ARG A 1 105 ? -3.413 7.402 7.869 1.00 96.31 105 ARG A O 1
ATOM 903 N N . ARG A 1 106 ? -3.874 8.944 6.292 1.00 91.38 106 ARG A N 1
ATOM 904 C CA . ARG A 1 106 ? -4.504 9.905 7.213 1.00 91.38 106 ARG A CA 1
ATOM 905 C C . ARG A 1 106 ? -5.788 9.305 7.799 1.00 91.38 106 ARG A C 1
ATOM 907 O O . ARG A 1 106 ? -6.543 8.638 7.097 1.00 91.38 106 ARG A O 1
ATOM 914 N N . GLN A 1 107 ? -6.043 9.535 9.088 1.00 83.00 107 GLN A N 1
ATOM 915 C CA . GLN A 1 107 ? -7.154 8.884 9.799 1.00 83.00 107 GLN A CA 1
ATOM 916 C C . GLN A 1 107 ? -8.526 9.214 9.189 1.00 83.00 107 GLN A C 1
ATOM 918 O O . GLN A 1 107 ? -9.365 8.331 9.057 1.00 83.00 107 GLN A O 1
ATOM 923 N N . LYS A 1 108 ? -8.730 10.470 8.778 1.00 83.38 108 LYS A N 1
ATOM 924 C CA . LYS A 1 108 ? -10.018 10.993 8.296 1.00 83.38 108 LYS A CA 1
ATOM 925 C C . LYS A 1 108 ? -10.144 11.052 6.768 1.00 83.38 108 LYS A C 1
ATOM 927 O O . LYS A 1 108 ? -11.087 11.650 6.270 1.00 83.38 108 LYS A O 1
ATOM 932 N N . SER A 1 109 ? -9.200 10.494 6.001 1.00 88.12 109 SER A N 1
ATOM 933 C CA . SER A 1 109 ? -9.327 10.544 4.538 1.00 88.12 109 SER A CA 1
ATOM 934 C C . SER A 1 109 ? -10.470 9.653 4.04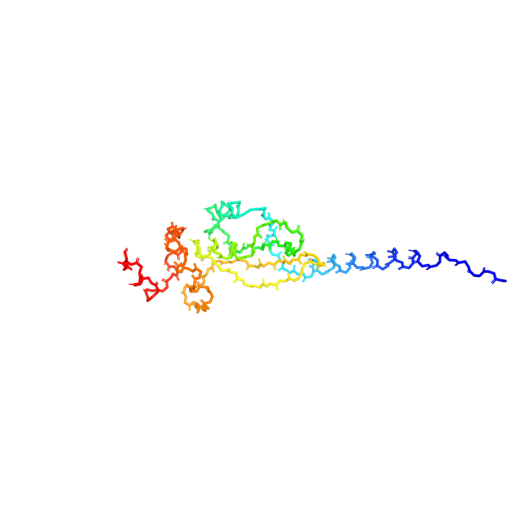4 1.00 88.12 109 SER A C 1
ATOM 936 O O . SER A 1 109 ? -10.833 8.666 4.692 1.00 88.12 109 SER A O 1
ATOM 938 N N . ILE A 1 110 ? -11.017 9.988 2.876 1.00 90.62 110 ILE A N 1
ATOM 939 C CA . ILE A 1 110 ? -12.078 9.227 2.205 1.00 90.62 110 ILE A CA 1
ATOM 940 C C . ILE A 1 110 ? -11.516 7.905 1.662 1.00 90.62 110 ILE A C 1
ATOM 942 O O . ILE A 1 110 ? -10.353 7.813 1.254 1.00 90.62 110 ILE A O 1
ATOM 946 N N . TRP A 1 111 ? -12.323 6.847 1.703 1.00 93.31 111 TRP A N 1
ATOM 947 C CA . TRP A 1 111 ? -12.003 5.563 1.080 1.00 93.31 111 TRP A CA 1
ATOM 948 C C . TRP A 1 111 ? -12.628 5.497 -0.311 1.00 93.31 111 TRP A C 1
ATOM 950 O O . TRP A 1 111 ? -13.840 5.624 -0.448 1.00 93.31 111 TRP A O 1
ATOM 960 N N . SER A 1 112 ? -11.811 5.270 -1.341 1.00 93.75 112 SER A N 1
ATOM 961 C CA . SER A 1 112 ? -12.333 5.011 -2.685 1.00 93.75 112 SER A CA 1
ATOM 962 C C . SER A 1 112 ? -13.051 3.653 -2.734 1.00 93.75 112 SER A C 1
ATOM 964 O O . SER A 1 112 ? -12.644 2.734 -2.010 1.00 93.75 112 SER A O 1
ATOM 966 N N . PRO A 1 113 ? -14.051 3.462 -3.619 1.00 94.56 113 PRO A N 1
ATOM 967 C CA . PRO A 1 113 ? -14.745 2.178 -3.770 1.00 94.56 113 PRO A CA 1
ATOM 968 C C . PRO A 1 113 ? -13.786 0.996 -3.975 1.00 94.56 113 PRO A C 1
ATOM 970 O O . PRO A 1 113 ? -13.909 -0.044 -3.329 1.00 94.56 113 PRO A O 1
ATOM 973 N N . HIS A 1 114 ? -12.745 1.189 -4.789 1.00 95.31 114 HIS A N 1
ATOM 974 C CA . HIS A 1 114 ? -11.710 0.185 -5.034 1.00 95.31 114 HIS A CA 1
ATOM 975 C C . HIS A 1 114 ? -10.949 -0.209 -3.760 1.00 95.31 114 HIS A C 1
ATOM 977 O O . HIS A 1 114 ? -10.715 -1.394 -3.520 1.00 95.31 114 HIS A O 1
ATOM 983 N N . ASN A 1 115 ? -10.581 0.757 -2.913 1.00 95.56 115 ASN A N 1
ATOM 984 C CA . ASN A 1 115 ? -9.877 0.464 -1.664 1.00 95.56 115 ASN A CA 1
ATOM 985 C C . ASN A 1 115 ? -10.799 -0.158 -0.608 1.00 95.56 115 ASN A C 1
ATOM 987 O O . ASN A 1 115 ? -10.328 -0.975 0.181 1.00 95.56 115 ASN A O 1
ATOM 991 N N . ILE A 1 116 ? -12.106 0.133 -0.639 1.00 95.56 116 ILE A N 1
ATOM 992 C CA . ILE A 1 116 ? -13.105 -0.580 0.175 1.00 95.56 116 ILE A CA 1
ATOM 993 C C . ILE A 1 116 ? -13.160 -2.061 -0.222 1.00 95.56 116 ILE A C 1
ATOM 995 O O . ILE A 1 116 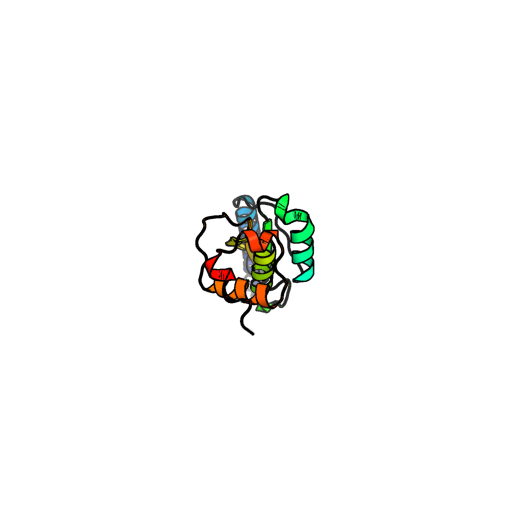? -13.117 -2.937 0.642 1.00 95.56 116 ILE A O 1
ATOM 999 N N . VAL A 1 117 ? -13.204 -2.366 -1.521 1.00 96.12 117 VAL A N 1
ATOM 1000 C CA . VAL A 1 117 ? -13.189 -3.757 -2.006 1.00 96.12 117 VAL A CA 1
ATOM 1001 C C . VAL A 1 117 ? -11.898 -4.466 -1.586 1.00 96.12 117 VAL A C 1
ATOM 1003 O O . VAL A 1 117 ? -11.945 -5.572 -1.042 1.00 96.12 117 VAL A O 1
ATOM 1006 N N . ARG A 1 118 ? -10.739 -3.818 -1.768 1.00 97.06 118 ARG A N 1
ATOM 1007 C CA . ARG A 1 118 ? -9.434 -4.379 -1.378 1.00 97.06 118 ARG A CA 1
ATOM 1008 C C . ARG A 1 118 ? -9.337 -4.636 0.121 1.00 97.06 118 ARG A C 1
ATOM 1010 O O . ARG A 1 118 ? -8.903 -5.717 0.512 1.00 97.06 118 ARG A O 1
ATOM 1017 N N . VAL A 1 119 ? -9.766 -3.695 0.965 1.00 96.06 119 VAL A N 1
ATOM 1018 C CA . VAL A 1 119 ? -9.676 -3.877 2.419 1.00 96.06 119 VAL A CA 1
ATOM 1019 C C . VAL A 1 119 ? -10.606 -4.986 2.896 1.00 96.06 119 VAL A C 1
ATOM 1021 O O . VAL A 1 119 ? -10.163 -5.852 3.642 1.00 96.06 119 VAL A O 1
ATOM 1024 N N . LYS A 1 120 ? -11.842 -5.065 2.380 1.00 95.56 120 LYS A N 1
ATOM 1025 C CA . LYS A 1 120 ? -12.760 -6.179 2.674 1.00 95.56 120 LYS A CA 1
ATOM 1026 C C . LYS A 1 120 ? -12.148 -7.526 2.285 1.00 95.56 120 LYS A C 1
ATOM 1028 O O . LYS A 1 120 ? -12.159 -8.464 3.081 1.00 95.56 120 LYS A O 1
ATOM 1033 N N . LYS A 1 121 ? -11.536 -7.610 1.097 1.00 96.25 121 LYS A N 1
ATOM 1034 C CA . LYS A 1 121 ? -10.804 -8.802 0.640 1.00 96.25 121 LYS A CA 1
ATOM 1035 C C . LYS A 1 121 ? -9.662 -9.164 1.597 1.00 96.25 121 LYS A C 1
ATOM 1037 O O . LYS A 1 121 ? -9.511 -10.335 1.935 1.00 96.25 121 LYS A O 1
ATOM 1042 N N . MET A 1 122 ? -8.862 -8.192 2.040 1.00 97.44 122 MET A N 1
ATOM 1043 C CA . MET A 1 122 ? -7.733 -8.440 2.949 1.00 97.44 122 MET A CA 1
ATOM 1044 C C . MET A 1 122 ? -8.172 -8.830 4.361 1.00 97.44 122 MET A C 1
ATOM 1046 O O . MET A 1 122 ? -7.515 -9.668 4.982 1.00 97.44 122 MET A O 1
ATOM 1050 N N . ILE A 1 123 ? -9.292 -8.291 4.850 1.00 95.50 123 ILE A N 1
ATOM 1051 C CA . ILE A 1 123 ? -9.870 -8.712 6.129 1.00 95.50 123 ILE A CA 1
ATOM 1052 C C . ILE A 1 123 ? -10.378 -10.153 6.029 1.00 95.50 123 ILE A C 1
ATOM 1054 O O . ILE A 1 123 ? -10.007 -10.974 6.863 1.00 95.50 123 ILE A O 1
ATOM 1058 N N . LYS A 1 124 ? -11.128 -10.502 4.972 1.00 95.44 124 LYS A N 1
ATOM 1059 C CA . LYS A 1 124 ? -11.595 -11.882 4.738 1.00 95.44 124 LYS A CA 1
ATOM 1060 C C . LYS A 1 124 ? -10.433 -12.881 4.681 1.00 95.44 124 LYS A C 1
ATOM 1062 O O . LYS A 1 124 ? -10.544 -13.994 5.179 1.00 95.44 124 LYS A O 1
ATOM 1067 N N . LYS A 1 125 ? -9.295 -12.470 4.113 1.00 96.56 125 LYS A N 1
ATOM 1068 C CA . LYS A 1 125 ? -8.059 -13.269 4.066 1.00 96.56 125 LYS A CA 1
ATOM 1069 C C . LYS A 1 125 ? -7.248 -13.263 5.371 1.00 96.56 125 LYS A C 1
ATOM 1071 O O . LYS A 1 125 ? -6.152 -13.810 5.378 1.00 96.56 125 LYS A O 1
ATOM 1076 N N . LYS A 1 126 ? -7.726 -12.612 6.439 1.00 96.44 126 LYS A N 1
ATOM 1077 C CA . LYS A 1 126 ? -7.024 -12.449 7.727 1.00 96.44 126 LYS A CA 1
ATOM 1078 C C . LYS A 1 126 ? -5.599 -11.881 7.584 1.00 96.44 126 LYS A C 1
ATOM 1080 O O . LYS A 1 126 ? -4.720 -12.165 8.388 1.00 96.44 126 LYS A O 1
ATOM 1085 N N . LYS A 1 127 ? -5.361 -11.059 6.553 1.00 97.75 127 LYS A N 1
ATOM 1086 C CA . LYS A 1 127 ? -4.039 -10.469 6.259 1.00 97.75 127 LYS A CA 1
ATOM 1087 C C . LYS A 1 127 ? -3.791 -9.120 6.929 1.00 97.75 127 LYS A C 1
ATOM 1089 O O . LYS A 1 127 ? -2.632 -8.699 7.044 1.00 97.75 127 LYS A O 1
ATOM 1094 N N . MET A 1 128 ? -4.866 -8.437 7.321 1.00 97.75 128 MET A N 1
ATOM 1095 C CA . MET A 1 128 ? -4.804 -7.119 7.947 1.00 97.75 128 MET A CA 1
ATOM 1096 C C . MET A 1 128 ? -4.051 -7.175 9.274 1.00 97.75 128 MET A C 1
ATOM 1098 O O . MET A 1 128 ? -4.277 -8.058 10.095 1.00 97.75 128 MET A O 1
ATOM 1102 N N . THR A 1 129 ? -3.190 -6.189 9.512 1.00 97.75 129 THR A N 1
ATOM 1103 C CA . THR A 1 129 ? -2.549 -6.004 10.818 1.00 97.75 129 THR A CA 1
ATOM 1104 C C . THR A 1 129 ? -3.400 -5.109 11.715 1.00 97.75 129 THR A C 1
ATOM 1106 O O . THR A 1 129 ? -4.260 -4.368 11.230 1.00 97.75 129 THR A O 1
ATOM 1109 N N . LYS A 1 130 ? -3.098 -5.082 13.022 1.00 96.00 130 LYS A N 1
ATOM 1110 C CA . LYS A 1 130 ? -3.708 -4.126 13.966 1.00 96.00 130 LYS A CA 1
ATOM 1111 C C . LYS A 1 130 ? -3.597 -2.678 13.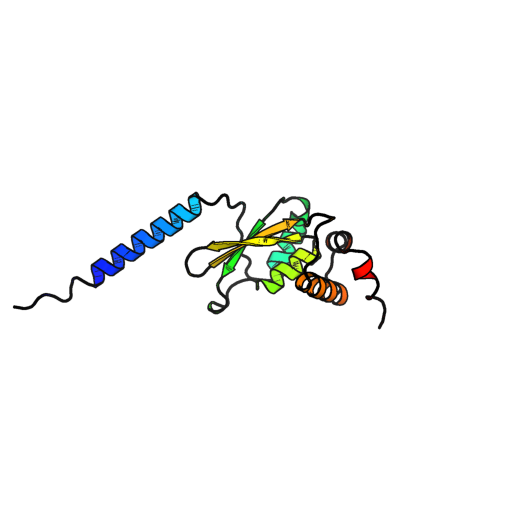461 1.00 96.00 130 LYS A C 1
ATOM 1113 O O . LYS A 1 130 ? -4.559 -1.923 13.544 1.00 96.00 130 LYS A O 1
ATOM 1118 N N . LYS A 1 131 ? -2.452 -2.300 12.878 1.00 95.75 131 LYS A N 1
ATOM 1119 C CA . LYS A 1 131 ? -2.216 -0.946 12.347 1.00 95.75 131 LYS A CA 1
ATOM 1120 C C . LYS A 1 131 ? -3.103 -0.626 11.146 1.00 95.75 131 LYS A C 1
ATOM 1122 O O . LYS A 1 131 ? -3.626 0.481 11.072 1.00 95.75 131 LYS A O 1
ATOM 1127 N N . GLY A 1 132 ? -3.310 -1.593 10.251 1.00 96.06 132 GLY A N 1
ATOM 1128 C CA . GLY A 1 132 ? -4.245 -1.454 9.136 1.00 96.06 132 GLY A CA 1
ATOM 1129 C C . GLY A 1 132 ? -5.693 -1.341 9.601 1.00 96.06 132 GLY A C 1
ATOM 1130 O O . GLY A 1 132 ? -6.391 -0.423 9.183 1.00 96.06 132 GLY A O 1
ATOM 1131 N N . LEU A 1 133 ? -6.127 -2.216 10.514 1.00 95.38 133 LEU A N 1
ATOM 1132 C CA . LEU A 1 133 ? -7.506 -2.239 11.020 1.00 95.38 133 LEU A CA 1
ATOM 1133 C C . LEU A 1 133 ? -7.914 -0.925 11.695 1.00 95.38 133 LEU A C 1
ATOM 1135 O O . LEU A 1 133 ? -9.016 -0.445 11.456 1.00 95.38 133 LEU A O 1
ATOM 1139 N N . VAL A 1 134 ? -7.016 -0.285 12.451 1.00 94.00 134 VAL A N 1
ATOM 1140 C CA . VAL A 1 134 ? -7.284 1.021 13.091 1.00 94.00 134 VAL A CA 1
ATOM 1141 C C . VAL A 1 134 ? -7.564 2.138 12.067 1.00 94.00 134 VAL A C 1
ATOM 1143 O O . VAL A 1 134 ? -8.193 3.144 12.399 1.00 94.00 134 VAL A O 1
ATOM 1146 N N . LYS A 1 135 ? -7.129 1.985 10.808 1.00 94.44 135 LYS A N 1
ATOM 1147 C CA . LYS A 1 135 ? -7.431 2.934 9.720 1.00 94.44 135 LYS A CA 1
ATOM 1148 C C . LYS A 1 135 ? -8.777 2.682 9.044 1.00 94.44 135 LYS A C 1
ATOM 1150 O O . LYS A 1 135 ? -9.223 3.542 8.284 1.00 94.44 135 LYS A O 1
ATOM 1155 N N . VAL A 1 136 ? -9.398 1.525 9.271 1.00 92.19 136 VAL A N 1
ATOM 1156 C CA . VAL A 1 136 ? -10.654 1.134 8.625 1.00 92.19 136 VAL A CA 1
ATOM 1157 C C . VAL A 1 136 ? -11.840 1.737 9.391 1.00 92.19 136 VAL A C 1
ATOM 1159 O O . VAL A 1 136 ? -11.954 1.529 10.598 1.00 92.19 136 VAL A O 1
ATOM 1162 N N . PRO A 1 137 ? -12.734 2.484 8.720 1.00 89.19 137 PRO A N 1
ATOM 1163 C CA . PRO A 1 137 ? -13.970 2.983 9.306 1.00 89.19 137 PRO A CA 1
ATOM 1164 C C . PRO A 1 137 ? -14.818 1.862 9.913 1.00 89.19 137 PRO A C 1
ATOM 1166 O O . PRO A 1 137 ? -14.951 0.789 9.323 1.00 89.19 137 PRO A O 1
ATOM 1169 N N . LYS A 1 138 ? -15.443 2.124 11.067 1.00 86.81 138 LYS A N 1
ATOM 1170 C CA . LYS A 1 138 ? -16.257 1.132 11.793 1.00 86.81 138 LYS A CA 1
ATOM 1171 C C . LYS A 1 138 ? -17.377 0.538 10.929 1.00 86.81 138 LYS A C 1
ATOM 1173 O O . LYS A 1 138 ? -17.594 -0.669 10.963 1.00 86.81 138 LYS A O 1
ATOM 1178 N N . ASN A 1 139 ? -18.021 1.351 10.090 1.00 85.94 139 ASN A N 1
ATOM 1179 C CA . ASN A 1 139 ? -19.071 0.897 9.171 1.00 85.94 139 ASN A CA 1
ATOM 1180 C C . ASN A 1 139 ? -18.572 -0.106 8.111 1.00 85.94 139 ASN A C 1
ATOM 1182 O O . ASN A 1 139 ? -19.373 -0.839 7.543 1.00 85.94 139 ASN A O 1
ATOM 1186 N N . LEU A 1 140 ? -17.263 -0.174 7.844 1.00 84.06 140 LEU A N 1
ATOM 1187 C CA . LEU A 1 140 ? -16.676 -1.178 6.950 1.00 84.06 140 LEU A CA 1
ATOM 1188 C C . LEU A 1 140 ? -16.273 -2.473 7.671 1.00 84.06 140 LEU A C 1
ATOM 1190 O O . LEU A 1 140 ? -16.022 -3.472 6.998 1.00 84.06 140 LEU A O 1
ATOM 1194 N N . LEU A 1 141 ? -16.219 -2.470 9.007 1.00 79.56 141 LEU A N 1
ATOM 1195 C CA . LEU A 1 141 ? -15.891 -3.639 9.831 1.00 79.56 141 LEU A CA 1
ATOM 1196 C C . LEU A 1 141 ? -17.129 -4.487 10.180 1.00 79.56 141 LEU A C 1
ATOM 1198 O O . LEU A 1 141 ? -16.993 -5.683 10.416 1.00 79.56 141 LEU A O 1
ATOM 1202 N N . GLY A 1 142 ? -18.329 -3.892 10.173 1.00 61.34 142 GLY A N 1
ATOM 1203 C CA . GLY A 1 142 ? -19.571 -4.511 10.663 1.00 61.34 142 GLY A CA 1
ATOM 1204 C C . GLY A 1 142 ? -20.107 -5.722 9.885 1.00 61.34 142 GLY A C 1
ATOM 1205 O O . GLY A 1 142 ? -20.932 -6.452 10.416 1.00 61.34 142 GLY A O 1
ATOM 1206 N N . ASN A 1 143 ? -19.612 -6.006 8.675 1.00 54.69 143 ASN A N 1
ATOM 1207 C CA . ASN A 1 143 ? -20.156 -7.072 7.811 1.00 54.69 143 ASN A CA 1
ATOM 1208 C C . ASN A 1 143 ? -19.265 -8.328 7.737 1.00 54.69 143 ASN A C 1
ATOM 1210 O O . ASN A 1 143 ? -19.317 -9.063 6.754 1.00 54.69 143 ASN A O 1
ATOM 1214 N N . ILE A 1 144 ? -18.374 -8.537 8.709 1.00 56.84 144 ILE A N 1
ATOM 1215 C CA . ILE A 1 144 ? -17.267 -9.507 8.585 1.00 56.84 144 ILE A CA 1
ATOM 1216 C C . ILE A 1 144 ? -17.501 -10.795 9.395 1.00 56.84 144 ILE A C 1
ATOM 1218 O O . ILE A 1 144 ? -16.824 -11.788 9.154 1.00 56.84 144 ILE A O 1
ATOM 1222 N N . ASN A 1 145 ? -18.526 -10.825 10.253 1.00 42.12 145 ASN A N 1
ATOM 1223 C CA . ASN A 1 145 ? -18.890 -11.995 11.068 1.00 42.12 145 ASN A CA 1
ATOM 1224 C C . ASN A 1 145 ? -20.171 -12.714 10.597 1.00 42.12 145 ASN A C 1
ATOM 1226 O O . ASN A 1 145 ? -20.762 -13.464 11.361 1.00 42.12 145 ASN A O 1
ATOM 1230 N N . GLN A 1 146 ? -20.622 -12.490 9.359 1.00 38.47 146 GLN A N 1
ATOM 1231 C CA . GLN A 1 146 ? -21.769 -13.202 8.782 1.00 38.47 146 GLN A CA 1
ATOM 1232 C C . GLN A 1 146 ? -21.297 -14.165 7.688 1.00 38.47 146 GLN A C 1
ATOM 1234 O O . GLN A 1 146 ? -21.372 -13.846 6.500 1.00 38.47 146 GLN A O 1
ATOM 1239 N N . LYS A 1 147 ? -20.736 -15.303 8.096 1.00 37.72 147 LYS A N 1
ATOM 1240 C CA . LYS A 1 147 ? -20.855 -16.608 7.427 1.00 37.72 147 LYS A CA 1
ATOM 1241 C C . LYS A 1 147 ? -20.088 -17.670 8.193 1.00 37.72 147 LYS A C 1
ATOM 1243 O O . LYS A 1 147 ? -18.921 -17.390 8.546 1.00 37.72 147 LYS A O 1
#

Radius of gyration: 21.05 Å; chains: 1; bounding box: 48×34×72 Å

pLDDT: mean 81.24, std 21.15, range [34.59, 98.62]

Secondary structure (DSSP, 8-state):
----TTHHHHHHHHHHHHHHHHHHHHHHSS----EEE-SSHHHHHHHHHHHTTT-S-EEEEEE-GGG--S--HHHHHHHHHHTTEEEEEEEEETTTEEEEEEEEPPTTPPPPHHHHHHHHHHHHTT---HHHHTTS-HHHHTTSS--

Foldseek 3Di:
DDDDPPPPVVVVVVVVVVLVVVLVVVVVPDPAPAEDFAQELVVLLVVCVVPVVPDQKYKYKDWDVVVVGGYDPLSNQLSLLLQQKHWDDWADRGDTMIIIMIGHDDLPDDDDPVNLVSVLVCVQVVSHDPNSVSSDDPVSVVPNPDD